Protein AF-A0A3M5FE96-F1 (afdb_monomer)

InterPro domains:
  IPR027373 Ribbon-helix-helix domain [PF13467] (1-56)
  IPR038268 Ribbon-helix-helix domain superfamily [G3DSA:1.10.3990.20] (1-67)

Foldseek 3Di:
DQDDDVVLVVLLCVVQVVVVHDSVVVLVVVQVVCCVPPVGDPRSSVVSVVVSVVVVVVVVVVVVVVD

Sequence (67 aa):
SVSLENVYWNILSGIASSNECSVNAVLSYIDREVHLRHGGVKNFSGLIRVVCVAHLLKDAHVENTHV

Structure (mmCIF, N/CA/C/O bac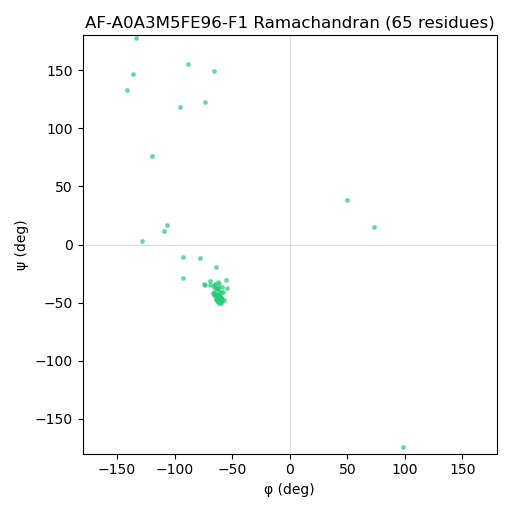kbone):
data_AF-A0A3M5FE96-F1
#
_entry.id   AF-A0A3M5FE96-F1
#
loop_
_atom_site.group_PDB
_atom_site.id
_atom_site.type_symbol
_atom_site.label_atom_id
_atom_site.label_alt_id
_atom_site.label_comp_id
_atom_site.label_asym_id
_atom_site.label_entity_id
_atom_site.label_seq_id
_atom_site.pdbx_PDB_ins_code
_atom_site.Cartn_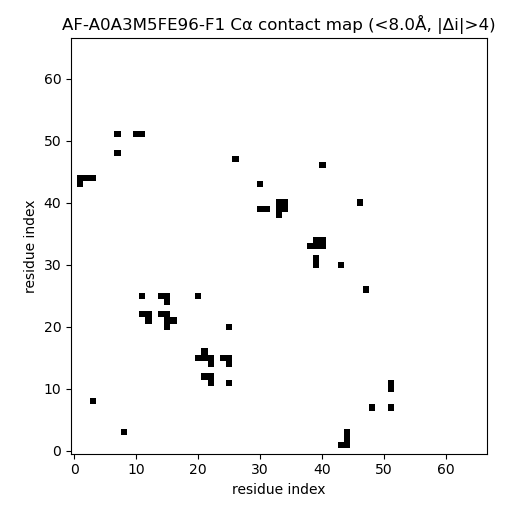x
_atom_site.Cartn_y
_atom_site.Cartn_z
_atom_site.occupancy
_atom_site.B_iso_or_equiv
_atom_site.auth_seq_id
_atom_site.auth_comp_id
_atom_site.auth_asym_id
_atom_site.auth_atom_id
_atom_site.pdbx_PDB_model_num
ATOM 1 N N . SER A 1 1 ? 3.147 12.605 -4.243 1.00 58.97 1 SER A N 1
ATOM 2 C CA . SER A 1 1 ? 1.877 12.219 -3.600 1.00 58.97 1 SER A CA 1
ATOM 3 C C . SER A 1 1 ? 1.213 11.130 -4.416 1.00 58.97 1 SER A C 1
ATOM 5 O O . SER A 1 1 ? 1.122 11.278 -5.629 1.00 58.97 1 SER A O 1
ATOM 7 N N . VAL A 1 2 ? 0.813 10.023 -3.792 1.00 74.06 2 VAL A N 1
ATOM 8 C CA . VAL A 1 2 ? 0.069 8.949 -4.468 1.00 74.06 2 VAL A CA 1
ATOM 9 C C . VAL A 1 2 ? -1.360 9.441 -4.708 1.00 74.06 2 VAL A C 1
ATOM 11 O O . VAL A 1 2 ? -2.024 9.858 -3.766 1.00 74.06 2 VAL A O 1
ATOM 14 N N . SER A 1 3 ? -1.812 9.446 -5.964 1.00 88.75 3 SER A N 1
ATOM 15 C CA . SER A 1 3 ? -3.187 9.816 -6.317 1.00 88.75 3 SER A CA 1
ATOM 16 C C . SER A 1 3 ? -4.045 8.556 -6.424 1.00 88.75 3 SER A C 1
ATOM 18 O O . SER A 1 3 ? -3.753 7.662 -7.226 1.00 88.75 3 SER A O 1
ATOM 20 N N . LEU A 1 4 ? -5.068 8.482 -5.576 1.00 94.00 4 LEU A N 1
ATOM 21 C CA . LEU A 1 4 ? -6.022 7.382 -5.481 1.00 94.00 4 LEU A CA 1
ATOM 22 C C . LEU A 1 4 ? -7.433 7.947 -5.346 1.00 94.00 4 LEU A C 1
ATOM 24 O O . LEU A 1 4 ? -7.643 8.991 -4.725 1.00 94.00 4 LEU A O 1
ATOM 28 N N . GLU A 1 5 ? -8.390 7.223 -5.908 1.00 96.75 5 GLU A N 1
ATOM 29 C CA . GLU A 1 5 ? -9.816 7.466 -5.756 1.00 96.75 5 GLU A CA 1
ATOM 30 C C . GLU A 1 5 ? -10.243 7.234 -4.295 1.00 96.75 5 GLU A C 1
ATOM 32 O O . GLU A 1 5 ? -9.687 6.380 -3.601 1.00 96.75 5 GLU A O 1
ATOM 37 N N . ASN A 1 6 ? -11.263 7.965 -3.826 1.00 96.62 6 ASN A N 1
ATOM 38 C CA . ASN A 1 6 ? -11.691 7.945 -2.419 1.00 96.62 6 ASN A CA 1
ATOM 39 C C . ASN A 1 6 ? -12.034 6.537 -1.895 1.00 96.62 6 ASN A C 1
ATOM 41 O O . ASN A 1 6 ? -11.810 6.237 -0.727 1.00 96.62 6 ASN A O 1
ATOM 45 N N . VAL A 1 7 ? -12.522 5.650 -2.768 1.00 96.69 7 VAL A N 1
ATOM 46 C CA . VAL A 1 7 ? -12.805 4.248 -2.422 1.00 96.69 7 VAL A CA 1
ATOM 47 C C . VAL A 1 7 ? -11.565 3.519 -1.894 1.00 96.69 7 VAL A C 1
ATOM 49 O O . VAL A 1 7 ? -11.654 2.815 -0.893 1.00 96.69 7 VAL A O 1
ATOM 52 N N . TYR A 1 8 ? -10.391 3.738 -2.490 1.00 97.75 8 TYR A N 1
ATOM 53 C CA . TYR A 1 8 ? -9.156 3.093 -2.045 1.00 97.75 8 TYR A CA 1
ATOM 54 C C . TYR A 1 8 ? -8.650 3.694 -0.731 1.00 97.75 8 TYR A C 1
ATOM 56 O O . TYR A 1 8 ? -8.153 2.960 0.117 1.00 97.75 8 TYR A O 1
ATOM 64 N N . TRP A 1 9 ? -8.835 5.000 -0.514 1.00 97.56 9 TRP A N 1
ATOM 65 C CA . TRP A 1 9 ? -8.525 5.634 0.772 1.00 97.56 9 TRP A CA 1
ATOM 66 C C . TRP A 1 9 ? -9.386 5.096 1.916 1.00 97.56 9 TRP A C 1
ATOM 68 O O . TRP A 1 9 ? -8.869 4.867 3.010 1.00 97.56 9 TRP A O 1
ATOM 78 N N . ASN A 1 10 ? -10.667 4.829 1.662 1.00 97.69 10 ASN A N 1
ATOM 79 C CA . ASN A 1 10 ? -11.552 4.212 2.648 1.00 97.69 10 ASN A CA 1
ATOM 80 C C . ASN A 1 10 ? -11.101 2.782 2.992 1.00 97.69 10 ASN A C 1
ATOM 82 O O . ASN A 1 10 ? -11.031 2.435 4.168 1.00 97.69 10 ASN A O 1
ATOM 86 N N . ILE A 1 11 ? -10.725 1.978 1.988 1.00 97.69 11 ILE A N 1
ATOM 87 C CA . ILE A 1 11 ? -10.219 0.611 2.207 1.00 97.69 11 ILE A CA 1
ATOM 88 C C . ILE A 1 11 ? -8.906 0.638 2.998 1.00 97.69 11 ILE A C 1
ATOM 90 O O . ILE A 1 11 ? -8.768 -0.073 3.990 1.00 97.69 11 ILE A O 1
ATOM 94 N N . LEU A 1 12 ? -7.958 1.497 2.610 1.00 97.94 12 LEU A N 1
ATOM 95 C CA . LEU A 1 12 ? -6.698 1.677 3.337 1.00 97.94 12 LEU A CA 1
ATOM 96 C C . LEU A 1 12 ? -6.923 2.115 4.785 1.00 97.94 12 LEU A C 1
ATOM 98 O O . LEU A 1 12 ? -6.183 1.685 5.666 1.00 97.94 12 LEU A O 1
ATOM 102 N N . SER A 1 13 ? -7.934 2.949 5.034 1.00 97.94 13 SER A N 1
ATOM 103 C CA . SER A 1 13 ? -8.302 3.359 6.391 1.00 97.94 13 SER A CA 1
ATOM 104 C C . SER A 1 13 ? -8.819 2.174 7.205 1.00 97.94 13 SER A C 1
ATOM 106 O O . SER A 1 13 ? -8.385 2.004 8.337 1.00 97.94 13 SER A O 1
ATOM 108 N N . GLY A 1 14 ? -9.653 1.310 6.615 1.00 97.62 14 GLY A N 1
ATOM 109 C CA . GLY A 1 14 ? -10.090 0.060 7.246 1.00 97.62 14 GLY A CA 1
ATOM 110 C C . GLY A 1 14 ? -8.917 -0.860 7.599 1.00 97.62 14 GLY A C 1
ATOM 111 O O . GLY A 1 14 ? -8.789 -1.269 8.751 1.00 97.62 14 GLY A O 1
ATOM 112 N N . ILE A 1 15 ? -7.999 -1.088 6.651 1.00 96.75 15 ILE A N 1
ATOM 113 C CA . ILE A 1 15 ? -6.771 -1.872 6.885 1.00 96.75 15 ILE A CA 1
ATOM 114 C C . ILE A 1 15 ? -5.959 -1.272 8.038 1.00 96.75 15 ILE A C 1
ATOM 116 O O . ILE A 1 15 ? -5.518 -1.994 8.932 1.00 96.75 15 ILE A O 1
ATOM 120 N N . ALA A 1 16 ? -5.750 0.044 8.020 1.00 98.00 16 ALA A N 1
ATOM 121 C CA . ALA A 1 16 ? -4.981 0.745 9.039 1.00 98.00 16 ALA A CA 1
ATOM 122 C C . ALA A 1 16 ? -5.624 0.600 10.428 1.00 98.00 16 ALA A C 1
ATOM 124 O O . ALA A 1 16 ? -4.926 0.274 11.388 1.00 98.00 16 ALA A O 1
ATOM 125 N N . SER A 1 17 ? -6.951 0.745 10.520 1.00 97.94 17 SER A N 1
ATOM 126 C CA . SER A 1 17 ? -7.711 0.538 11.756 1.00 97.94 17 SER A CA 1
ATOM 127 C C . SER A 1 17 ? -7.595 -0.891 12.290 1.00 97.94 17 SER A C 1
ATOM 129 O O . SER A 1 17 ? -7.314 -1.057 13.473 1.00 97.94 17 SER A O 1
ATOM 131 N N . SER A 1 18 ? -7.729 -1.916 11.441 1.00 95.81 18 SER A N 1
ATOM 132 C CA . SER A 1 18 ? -7.580 -3.326 11.848 1.00 95.81 18 SER A CA 1
ATOM 133 C C . SER A 1 18 ? -6.170 -3.687 12.325 1.00 95.81 18 SER A C 1
ATOM 135 O O . SER A 1 18 ? -5.999 -4.696 13.000 1.00 95.81 18 SER A O 1
ATOM 137 N N . ASN A 1 19 ? -5.165 -2.886 11.964 1.00 95.69 19 ASN A N 1
ATOM 138 C CA . ASN A 1 19 ? -3.767 -3.078 12.355 1.00 95.69 19 ASN A CA 1
ATOM 139 C C . ASN A 1 19 ? -3.286 -2.025 13.370 1.00 95.69 19 ASN A C 1
ATOM 141 O O . ASN A 1 19 ? -2.080 -1.893 13.570 1.00 95.69 19 ASN A O 1
ATOM 145 N N . GLU A 1 20 ? -4.201 -1.242 13.955 1.00 97.88 20 GLU A N 1
ATOM 146 C CA . GLU A 1 20 ? -3.902 -0.201 14.951 1.00 97.88 20 GLU A CA 1
ATOM 147 C C . GLU A 1 20 ? -2.777 0.760 14.515 1.00 97.88 20 GLU A C 1
ATOM 149 O O . GLU A 1 20 ? -1.932 1.189 15.303 1.00 97.88 20 GLU A O 1
ATOM 154 N N . CYS A 1 21 ? -2.744 1.106 13.225 1.00 98.25 21 CYS A N 1
ATOM 155 C CA . CYS A 1 21 ? -1.713 1.964 12.651 1.00 98.25 21 CYS A CA 1
ATOM 156 C C . CYS A 1 21 ? -2.306 3.061 11.756 1.00 98.25 21 CYS A C 1
ATOM 158 O O . CYS A 1 21 ? -3.515 3.170 11.571 1.00 98.25 21 CYS A O 1
ATOM 160 N N . SER A 1 22 ? -1.448 3.932 11.220 1.00 98.44 22 SER A N 1
ATOM 161 C CA . SER A 1 22 ? -1.873 4.978 10.284 1.00 98.44 22 SER A CA 1
ATOM 162 C C . SER A 1 22 ? -1.859 4.475 8.841 1.00 98.44 22 SER A C 1
ATOM 164 O O . SER A 1 22 ? -1.060 3.612 8.479 1.00 98.44 22 SER A O 1
ATOM 166 N N . VAL A 1 23 ? -2.660 5.093 7.970 1.00 97.69 23 VAL A N 1
ATOM 167 C CA . VAL A 1 23 ? -2.618 4.817 6.521 1.00 97.69 23 VAL A CA 1
ATOM 168 C C . VAL A 1 23 ? -1.204 4.999 5.951 1.00 97.69 23 VAL A C 1
ATOM 170 O O . VAL A 1 23 ? -0.754 4.200 5.134 1.00 97.69 23 VAL A O 1
ATOM 173 N N . ASN A 1 24 ? -0.452 5.995 6.428 1.00 97.38 24 ASN A N 1
ATOM 174 C CA . ASN A 1 24 ? 0.935 6.202 6.009 1.00 97.38 24 ASN A CA 1
ATOM 175 C C . ASN A 1 24 ? 1.858 5.050 6.429 1.00 97.38 24 ASN A C 1
ATOM 177 O O . ASN A 1 24 ? 2.785 4.723 5.686 1.00 97.38 24 ASN A O 1
ATOM 181 N N . ALA A 1 25 ? 1.611 4.420 7.583 1.00 98.19 25 ALA A N 1
ATOM 182 C CA . ALA A 1 25 ? 2.360 3.242 8.013 1.00 98.19 25 ALA A CA 1
ATOM 183 C C . ALA A 1 25 ? 2.082 2.048 7.087 1.00 98.19 25 ALA A C 1
ATOM 185 O O . ALA A 1 25 ? 3.028 1.384 6.667 1.00 98.19 25 ALA A O 1
ATOM 186 N N . VAL A 1 26 ? 0.821 1.841 6.685 1.00 98.00 26 VAL A N 1
ATOM 187 C CA . VAL A 1 26 ? 0.443 0.812 5.698 1.00 98.00 26 VAL A CA 1
ATOM 188 C C . VAL A 1 26 ? 1.151 1.051 4.361 1.00 98.00 26 VAL A C 1
ATOM 190 O O . VAL A 1 26 ? 1.797 0.147 3.833 1.00 98.00 26 VAL A O 1
ATOM 193 N N . LEU A 1 27 ? 1.092 2.276 3.828 1.00 97.75 27 LEU A N 1
ATOM 194 C CA . LEU A 1 27 ? 1.754 2.622 2.565 1.00 97.75 27 LEU A CA 1
ATOM 195 C C . LEU A 1 27 ? 3.275 2.423 2.643 1.00 97.75 27 LEU A C 1
ATOM 197 O O . LEU A 1 27 ? 3.855 1.809 1.752 1.00 97.75 27 LEU A O 1
ATOM 201 N N . SER A 1 28 ? 3.909 2.890 3.722 1.00 97.25 28 SER A N 1
ATOM 202 C CA . SER A 1 28 ? 5.358 2.745 3.926 1.00 97.25 28 SER A CA 1
ATOM 203 C C . SER A 1 28 ? 5.769 1.281 4.059 1.00 97.25 28 SER A C 1
ATOM 205 O O . SER A 1 28 ? 6.817 0.881 3.557 1.00 97.25 28 SER A O 1
ATOM 207 N N . TYR A 1 29 ? 4.941 0.467 4.716 1.00 97.88 29 TYR A N 1
ATOM 208 C CA . TYR A 1 29 ? 5.174 -0.966 4.823 1.00 97.88 29 TYR A CA 1
ATOM 209 C C . TYR A 1 29 ? 5.141 -1.636 3.445 1.00 97.88 29 TYR A C 1
ATOM 211 O O . TYR A 1 29 ? 6.079 -2.353 3.102 1.00 97.88 29 TYR A O 1
ATOM 219 N N . ILE A 1 30 ? 4.114 -1.363 2.633 1.00 97.25 30 ILE A N 1
ATOM 220 C CA . ILE A 1 30 ? 3.988 -1.941 1.286 1.00 97.25 30 ILE A CA 1
ATOM 221 C C . ILE A 1 30 ? 5.155 -1.502 0.394 1.00 97.25 30 ILE A C 1
ATOM 223 O O . ILE A 1 30 ? 5.740 -2.343 -0.289 1.00 97.25 30 ILE A O 1
ATOM 227 N N . ASP A 1 31 ? 5.514 -0.214 0.416 1.00 97.25 31 ASP A N 1
ATOM 228 C CA . ASP A 1 31 ? 6.647 0.327 -0.348 1.00 97.25 31 ASP A CA 1
ATOM 229 C C . ASP A 1 31 ? 7.967 -0.351 0.044 1.00 97.25 31 ASP A C 1
ATOM 231 O O . ASP A 1 31 ? 8.716 -0.832 -0.809 1.00 97.25 31 ASP A O 1
ATOM 235 N N . ARG A 1 32 ? 8.211 -0.504 1.351 1.00 97.81 32 ARG A N 1
ATOM 236 C CA . ARG A 1 32 ? 9.394 -1.203 1.856 1.00 97.81 32 ARG A CA 1
ATOM 237 C C . ARG A 1 32 ? 9.413 -2.672 1.437 1.00 97.81 32 ARG A C 1
ATOM 239 O O . ARG A 1 32 ? 10.448 -3.152 0.983 1.00 97.81 32 ARG A O 1
ATOM 246 N N . GLU A 1 33 ? 8.304 -3.395 1.575 1.00 97.94 33 GLU A N 1
ATOM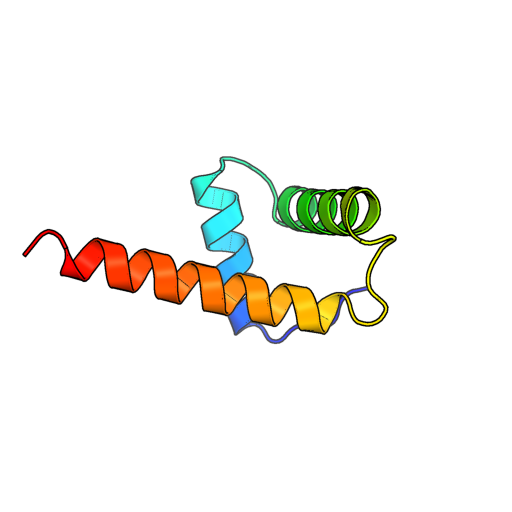 247 C CA . GLU A 1 33 ? 8.248 -4.819 1.223 1.00 97.94 33 GLU A CA 1
ATOM 248 C C . GLU A 1 33 ? 8.474 -5.051 -0.276 1.00 97.94 33 GLU A C 1
ATOM 250 O O . GLU A 1 33 ? 9.240 -5.944 -0.648 1.00 97.94 33 GLU A O 1
ATOM 255 N N . VAL A 1 34 ? 7.866 -4.238 -1.149 1.00 97.56 34 VAL A N 1
ATOM 256 C CA . VAL A 1 34 ? 8.084 -4.368 -2.599 1.00 97.56 34 VAL A CA 1
ATOM 257 C C . VAL A 1 34 ? 9.499 -3.946 -2.994 1.00 97.56 34 VAL A C 1
ATOM 259 O O . VAL A 1 34 ? 10.098 -4.569 -3.874 1.00 97.56 34 VAL A O 1
ATOM 262 N N . HIS A 1 35 ? 10.075 -2.949 -2.317 1.00 97.25 35 HIS A N 1
ATOM 263 C CA . HIS A 1 35 ? 11.473 -2.578 -2.506 1.00 97.25 35 HIS A CA 1
ATOM 264 C C . HIS A 1 35 ? 12.416 -3.734 -2.154 1.00 97.25 35 HIS A C 1
ATOM 266 O O . HIS A 1 35 ? 13.244 -4.121 -2.978 1.00 97.25 35 HIS A O 1
ATOM 272 N N . LEU A 1 36 ? 12.239 -4.338 -0.976 1.00 98.12 36 LEU A N 1
ATOM 273 C CA . LEU A 1 36 ? 13.088 -5.426 -0.485 1.00 98.12 36 LEU A CA 1
ATOM 274 C C . LEU A 1 36 ? 12.980 -6.703 -1.329 1.00 98.12 36 LEU A C 1
ATOM 276 O O . LEU A 1 36 ? 13.990 -7.361 -1.565 1.00 98.12 36 LEU A O 1
ATOM 280 N N . ARG A 1 37 ? 11.773 -7.073 -1.772 1.00 96.69 37 ARG A N 1
ATOM 281 C CA . ARG A 1 37 ? 11.532 -8.365 -2.445 1.00 96.69 37 ARG A CA 1
ATOM 282 C C . ARG A 1 37 ? 11.635 -8.305 -3.965 1.00 96.69 37 ARG A C 1
ATOM 284 O O . ARG A 1 37 ? 11.946 -9.313 -4.592 1.00 96.69 37 ARG A O 1
ATOM 291 N N . HIS A 1 38 ? 11.344 -7.150 -4.559 1.00 95.62 38 HIS A N 1
ATOM 292 C CA . HIS A 1 38 ? 11.188 -7.012 -6.009 1.00 95.62 38 HIS A CA 1
ATOM 293 C C . HIS A 1 38 ? 12.026 -5.873 -6.605 1.00 95.62 38 HIS A C 1
ATOM 295 O O . HIS A 1 38 ? 11.944 -5.623 -7.805 1.00 95.62 38 HIS A O 1
ATOM 301 N N . GLY A 1 39 ? 12.837 -5.184 -5.792 1.00 96.50 39 GLY A N 1
ATOM 302 C CA . GLY A 1 39 ? 13.610 -4.018 -6.231 1.00 96.50 39 GLY A CA 1
ATOM 303 C C . GLY A 1 39 ? 12.754 -2.765 -6.442 1.00 96.50 39 GLY A C 1
ATOM 304 O O . GLY A 1 39 ? 13.204 -1.801 -7.058 1.00 96.50 39 GLY A O 1
ATOM 305 N N . GLY A 1 40 ? 11.518 -2.770 -5.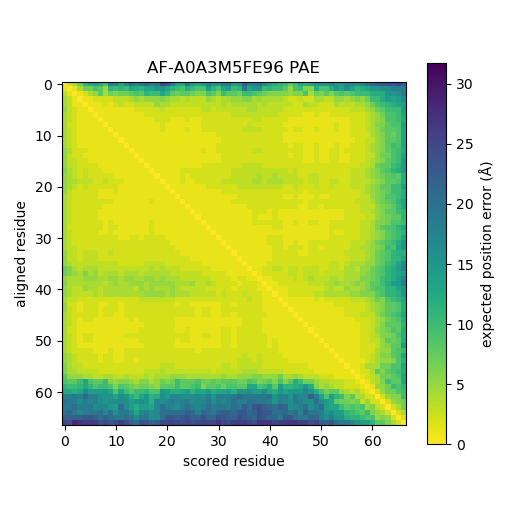935 1.00 95.19 40 GLY A N 1
ATOM 306 C CA . GLY A 1 40 ? 10.566 -1.669 -6.037 1.00 95.19 40 GLY A CA 1
ATOM 307 C C . GLY A 1 40 ? 9.555 -1.853 -7.165 1.00 95.19 40 GLY A C 1
ATOM 308 O O . GLY A 1 40 ? 9.478 -2.890 -7.821 1.00 95.19 40 GLY A O 1
ATOM 309 N N . VAL A 1 41 ? 8.737 -0.826 -7.385 1.00 95.50 41 VAL A N 1
ATOM 310 C CA . VAL A 1 41 ? 7.670 -0.840 -8.390 1.00 95.50 41 VAL A CA 1
ATOM 311 C C . VAL A 1 41 ? 7.569 0.518 -9.072 1.00 95.50 41 VAL A C 1
ATOM 313 O O . VAL A 1 41 ? 7.538 1.558 -8.423 1.00 95.50 41 VAL A O 1
ATOM 316 N N . LYS A 1 42 ? 7.484 0.519 -10.407 1.00 93.88 42 LYS A N 1
ATOM 317 C CA . LYS A 1 42 ? 7.359 1.761 -11.192 1.00 93.88 42 LYS A CA 1
ATOM 318 C C . LYS A 1 42 ? 6.001 2.446 -11.009 1.00 93.88 42 LYS A C 1
ATOM 320 O O . LYS A 1 42 ? 5.912 3.663 -11.098 1.00 93.88 42 LYS A O 1
ATOM 325 N N . ASN A 1 43 ? 4.945 1.666 -10.772 1.00 95.06 43 ASN A N 1
ATOM 326 C CA . ASN A 1 43 ? 3.578 2.149 -10.580 1.00 95.06 43 ASN A CA 1
ATOM 327 C C . ASN A 1 43 ? 3.042 1.763 -9.194 1.00 95.06 43 ASN A C 1
ATOM 329 O O . ASN A 1 43 ? 2.249 0.830 -9.050 1.00 95.06 43 ASN A O 1
ATOM 333 N N . PHE A 1 44 ? 3.490 2.484 -8.167 1.00 96.19 44 PHE A N 1
ATOM 334 C CA . PHE A 1 44 ? 3.083 2.214 -6.790 1.00 96.19 44 PHE A CA 1
ATOM 335 C C . PHE A 1 44 ? 1.572 2.404 -6.570 1.00 96.19 44 PHE A C 1
ATOM 337 O O . PHE A 1 44 ? 0.942 1.595 -5.899 1.00 96.19 44 PHE A O 1
ATOM 344 N N . SER A 1 45 ? 0.942 3.403 -7.200 1.00 96.56 45 SER A N 1
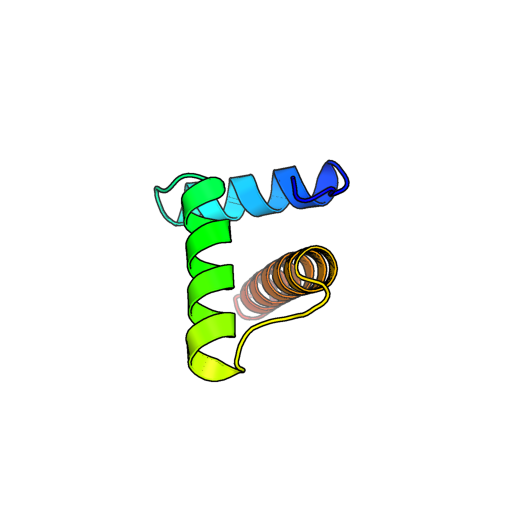ATOM 345 C CA . SER A 1 45 ? -0.511 3.605 -7.072 1.00 96.56 45 SER A CA 1
ATOM 346 C C . SER A 1 45 ? -1.318 2.454 -7.686 1.00 96.56 45 SER A C 1
ATOM 348 O O . SER A 1 45 ? -2.362 2.083 -7.153 1.00 96.56 45 SER A O 1
ATOM 350 N N . GLY A 1 46 ? -0.837 1.855 -8.780 1.00 96.69 46 GLY A N 1
ATOM 351 C CA . GLY A 1 46 ? -1.409 0.634 -9.349 1.00 96.69 46 GLY A CA 1
ATOM 352 C C . GLY A 1 46 ? -1.311 -0.552 -8.389 1.00 96.69 46 GLY A C 1
ATOM 353 O O . GLY A 1 46 ? -2.304 -1.245 -8.177 1.00 96.69 46 GLY A O 1
ATOM 354 N N . LEU A 1 47 ? -0.153 -0.733 -7.746 1.00 97.00 47 LEU A N 1
ATOM 355 C CA . LEU A 1 47 ? 0.033 -1.768 -6.726 1.00 97.00 47 LEU A CA 1
ATOM 356 C C . LEU A 1 47 ? -0.943 -1.592 -5.555 1.00 97.00 47 LEU A C 1
ATOM 358 O O . LEU A 1 47 ? -1.589 -2.556 -5.158 1.00 97.00 47 LEU A O 1
ATOM 362 N N . ILE A 1 48 ? -1.105 -0.370 -5.042 1.00 97.94 48 ILE A N 1
ATOM 363 C CA . ILE A 1 48 ? -2.032 -0.103 -3.934 1.00 97.94 48 ILE A CA 1
ATOM 364 C C . ILE A 1 48 ? -3.477 -0.476 -4.291 1.00 97.94 48 ILE A C 1
ATOM 366 O O . ILE A 1 48 ? -4.162 -1.086 -3.469 1.00 97.94 48 ILE A O 1
ATOM 370 N N . ARG A 1 49 ? -3.935 -0.187 -5.518 1.00 97.81 49 ARG A N 1
ATOM 371 C CA . ARG A 1 49 ? -5.274 -0.605 -5.972 1.00 97.81 49 ARG A CA 1
ATOM 372 C C . ARG A 1 49 ? -5.426 -2.127 -5.961 1.00 97.81 49 ARG A C 1
ATOM 374 O O . ARG A 1 49 ? -6.428 -2.627 -5.456 1.00 97.81 49 ARG A O 1
ATOM 381 N N . VAL A 1 50 ? -4.421 -2.859 -6.451 1.00 96.88 50 VAL A N 1
ATOM 382 C CA . VAL A 1 50 ? -4.415 -4.334 -6.431 1.00 96.88 50 VAL A CA 1
ATOM 383 C C . VAL A 1 50 ? -4.446 -4.869 -4.999 1.00 96.88 50 VAL A C 1
ATOM 385 O O . VAL A 1 50 ? -5.241 -5.759 -4.711 1.00 96.88 50 VAL A O 1
ATOM 388 N N . VAL A 1 51 ? -3.641 -4.308 -4.092 1.00 96.56 51 VAL A N 1
ATOM 389 C CA . VAL A 1 51 ? -3.625 -4.702 -2.672 1.00 96.56 51 VAL A CA 1
ATOM 390 C C . VAL A 1 51 ? -4.996 -4.496 -2.026 1.00 96.56 51 VAL A C 1
ATOM 392 O O . VAL A 1 51 ? -5.481 -5.398 -1.348 1.00 96.56 51 VAL A O 1
ATOM 395 N N . CYS A 1 52 ? -5.647 -3.356 -2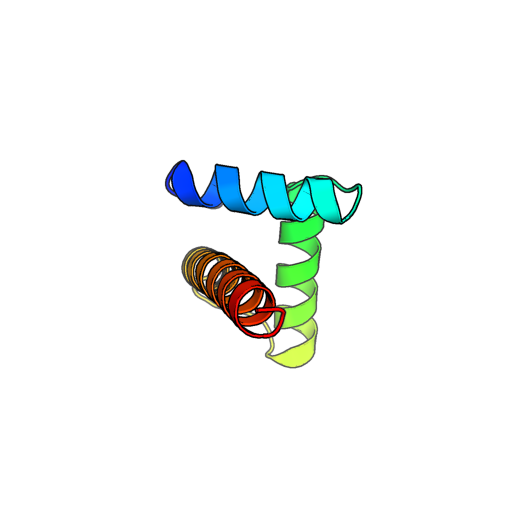.273 1.00 97.50 52 CYS A N 1
ATOM 396 C CA . CYS A 1 52 ? -6.985 -3.081 -1.746 1.00 97.50 52 CYS A CA 1
ATOM 397 C C . CYS A 1 52 ? -8.011 -4.118 -2.227 1.00 97.50 52 CYS A C 1
ATOM 399 O O . CYS A 1 52 ? -8.757 -4.664 -1.419 1.00 97.50 52 CYS A O 1
ATOM 401 N N . VAL A 1 53 ? -8.031 -4.425 -3.528 1.00 96.50 53 VAL A N 1
ATOM 402 C CA . VAL A 1 53 ? -8.966 -5.414 -4.094 1.00 96.50 53 VAL A CA 1
ATOM 403 C C . VAL A 1 53 ? -8.669 -6.820 -3.569 1.00 96.50 53 VAL A C 1
ATOM 405 O O . VAL A 1 53 ? -9.590 -7.532 -3.176 1.00 96.50 53 VAL A O 1
ATOM 408 N N . ALA A 1 54 ? -7.396 -7.217 -3.509 1.00 96.56 54 ALA A N 1
ATOM 409 C CA . ALA A 1 54 ? -6.994 -8.522 -2.990 1.00 96.56 54 ALA A CA 1
ATOM 410 C C . ALA A 1 54 ? -7.365 -8.699 -1.508 1.00 96.56 54 ALA A C 1
ATOM 412 O O . ALA A 1 54 ? -7.780 -9.787 -1.112 1.00 96.56 54 ALA A O 1
ATOM 413 N N . HIS A 1 55 ? -7.252 -7.638 -0.702 1.00 94.62 55 HIS A N 1
ATOM 414 C CA . HIS A 1 55 ? -7.673 -7.649 0.697 1.00 94.62 55 HIS A CA 1
ATOM 415 C C . HIS A 1 55 ? -9.182 -7.890 0.833 1.00 94.62 55 HIS A C 1
ATOM 417 O O . HI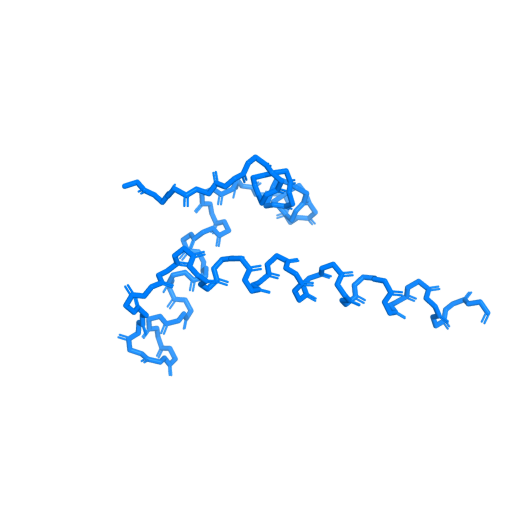S A 1 55 ? -9.577 -8.817 1.532 1.00 94.62 55 HIS A O 1
ATOM 423 N N . LEU A 1 56 ? -10.010 -7.149 0.087 1.00 93.12 56 LEU A N 1
ATOM 424 C CA . LEU A 1 56 ? -11.467 -7.329 0.109 1.00 93.12 56 LEU A CA 1
ATOM 425 C C . LEU A 1 56 ? -11.900 -8.725 -0.360 1.00 93.12 56 LEU A C 1
ATOM 427 O O . LEU A 1 56 ? -12.800 -9.320 0.224 1.00 93.12 56 LEU A O 1
ATOM 431 N N . LEU A 1 57 ? -11.260 -9.266 -1.402 1.00 93.50 57 LEU A N 1
ATOM 432 C CA . LEU A 1 57 ? -11.558 -10.619 -1.888 1.00 93.50 57 LEU A CA 1
ATOM 433 C C . LEU A 1 57 ? -11.186 -11.693 -0.862 1.00 93.50 57 LEU A C 1
ATOM 435 O O . LEU A 1 57 ? -11.893 -12.694 -0.740 1.00 93.50 57 LEU A O 1
ATOM 439 N N . LYS A 1 58 ? -10.087 -11.492 -0.127 1.00 90.31 58 LYS A N 1
ATOM 440 C CA . LYS A 1 58 ? -9.684 -12.392 0.953 1.00 90.31 58 LYS A CA 1
ATOM 441 C C . LYS A 1 58 ? -10.721 -12.384 2.075 1.00 90.31 58 LYS A C 1
ATOM 443 O O . LYS A 1 58 ? -11.132 -13.461 2.495 1.00 90.31 58 LYS A O 1
ATOM 448 N N . ASP A 1 59 ? -11.166 -11.209 2.508 1.00 82.19 59 ASP A N 1
ATOM 449 C CA . ASP A 1 59 ? -12.165 -11.086 3.574 1.00 82.19 59 ASP A CA 1
ATOM 450 C C . ASP A 1 59 ? -13.511 -11.697 3.150 1.00 82.19 59 ASP A C 1
ATOM 452 O O . ASP A 1 59 ? -14.070 -12.516 3.878 1.00 82.19 59 ASP A O 1
ATOM 456 N N . ALA A 1 60 ? -13.960 -11.442 1.916 1.00 77.31 60 ALA A N 1
ATOM 457 C CA . ALA A 1 60 ? -15.181 -12.042 1.372 1.00 77.31 6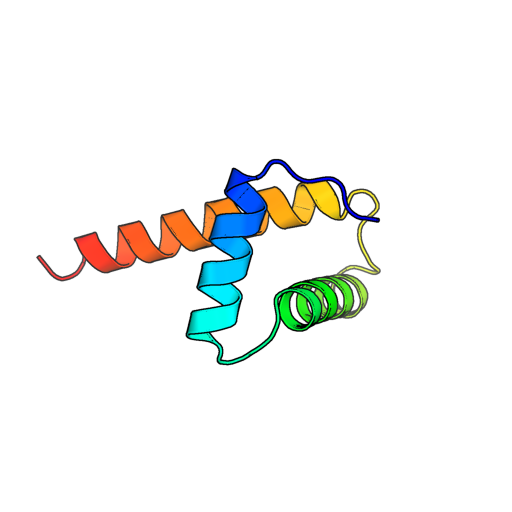0 ALA A CA 1
ATOM 458 C C . ALA A 1 60 ? -15.111 -13.580 1.274 1.00 77.31 60 ALA A C 1
ATOM 460 O O . ALA A 1 60 ? -16.124 -14.269 1.411 1.00 77.31 60 ALA A O 1
ATOM 461 N N . HIS A 1 61 ? -13.929 -14.155 1.028 1.00 71.75 61 HIS A N 1
ATOM 462 C CA . HIS A 1 61 ? -13.761 -15.610 1.024 1.00 71.75 61 HIS A CA 1
ATOM 463 C C . HIS A 1 61 ? -13.760 -16.202 2.441 1.00 71.75 61 HIS A C 1
ATOM 465 O O . HIS A 1 61 ? -14.277 -17.301 2.651 1.00 71.75 61 HIS A O 1
ATOM 471 N N . VAL A 1 62 ? -13.230 -15.464 3.421 1.00 61.72 62 VAL A N 1
ATOM 472 C CA . VAL A 1 62 ? -13.286 -15.857 4.835 1.00 61.72 62 VAL A CA 1
ATOM 473 C C . VAL A 1 62 ? -14.737 -15.888 5.326 1.00 61.72 62 VAL A C 1
ATOM 475 O O . VAL A 1 62 ? -15.127 -16.871 5.951 1.00 61.72 62 VAL A O 1
ATOM 478 N N . GLU A 1 63 ? -15.571 -14.906 4.968 1.00 59.25 63 GLU A N 1
ATOM 479 C CA . GLU A 1 63 ? -16.998 -14.904 5.342 1.00 59.25 63 GLU A CA 1
ATOM 480 C C . GLU A 1 63 ? -17.777 -16.106 4.772 1.00 59.25 63 GLU A C 1
ATOM 482 O O . GLU A 1 63 ? -18.648 -1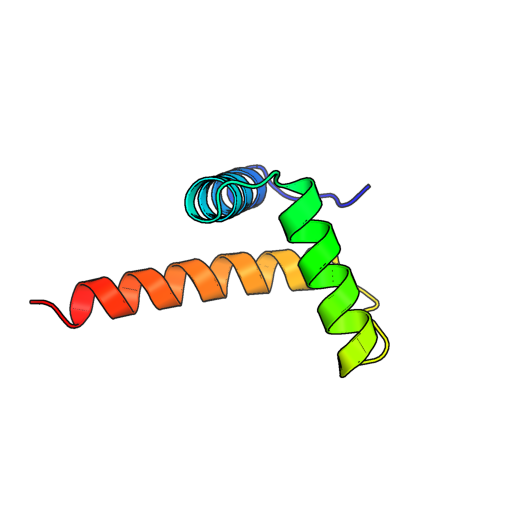6.651 5.444 1.00 59.25 63 GLU A O 1
ATOM 487 N N . ASN A 1 64 ? -17.426 -16.589 3.575 1.00 56.97 64 ASN A N 1
ATOM 488 C CA . ASN A 1 64 ? -18.091 -17.740 2.946 1.00 56.97 64 ASN A CA 1
ATOM 489 C C . ASN A 1 64 ? -17.660 -19.110 3.501 1.00 56.97 64 ASN A C 1
ATOM 491 O O . ASN A 1 64 ? -18.290 -20.114 3.182 1.00 56.97 64 ASN A O 1
ATOM 495 N N . THR A 1 65 ? -16.590 -19.179 4.297 1.00 57.19 65 THR A N 1
ATOM 496 C CA . THR A 1 65 ? -16.077 -20.453 4.845 1.00 57.19 65 THR A CA 1
ATOM 497 C C . THR A 1 65 ? -16.662 -20.770 6.232 1.00 57.19 65 THR A C 1
ATOM 499 O O . THR A 1 65 ? -16.513 -21.883 6.729 1.00 57.19 65 THR A O 1
ATOM 502 N N . HIS A 1 66 ? -17.347 -19.808 6.859 1.00 53.00 66 HIS A N 1
ATOM 503 C CA . HIS A 1 66 ? -17.959 -19.945 8.186 1.00 53.00 66 HIS A CA 1
ATOM 504 C C . HIS A 1 66 ? -19.498 -20.063 8.157 1.00 53.00 66 HIS A C 1
ATOM 506 O O . HIS A 1 66 ? -20.131 -19.888 9.200 1.00 53.00 66 HIS A O 1
ATOM 512 N N . VAL A 1 67 ? -20.091 -20.374 6.995 1.00 47.72 67 VAL A N 1
ATOM 513 C CA . VAL A 1 67 ? -21.521 -20.713 6.828 1.00 47.72 67 VAL A CA 1
ATOM 514 C C . VAL A 1 67 ? -21.690 -22.208 6.591 1.00 47.72 67 VAL A C 1
ATOM 516 O O . VAL A 1 67 ? -20.909 -22.764 5.788 1.00 47.72 67 VAL A O 1
#

Solvent-accessible surface area (backbone atoms only — not comparable to full-atom values): 3975 Å² total; per-residue (Å²): 132,85,76,75,60,70,69,57,56,53,48,43,44,53,55,14,58,79,65,78,49,48,52,66,54,53,53,51,48,52,53,49,51,38,33,75,77,63,78,41,69,96,53,55,56,61,49,53,54,52,52,51,53,53,52,53,53,50,52,57,52,54,63,64,71,78,111

pLDDT: mean 91.18, std 13.03, range [47.72, 98.44]

Nearest PDB structures (foldseek):
  3kk4-assembly2_D  TM=9.683E-01  e=2.617E-02  Bordetella pertussis Tohama I
  1m8l-assembly1_A  TM=5.196E-01  e=3.929E+00  unclassified

Organism: Pseudomonas savastanoi (NCBI:txid29438)

Mean predicted aligned error: 4.57 Å

Radius of gyration: 12.91 Å; Cα contacts (8 Å, |Δi|>4): 32; chains: 1; bounding box: 35×33×26 Å

Secondary structure (DSSP, 8-state):
-----HHHHHHHHHHHHHTTS-HHHHHHHHHHHHHHHHS--S-HHHHHHHHHHHHHHHHHHHHHH--